Protein AF-A0A101X282-F1 (afdb_monomer_lite)

Structure (mmCIF, N/CA/C/O backbone):
data_AF-A0A101X282-F1
#
_entry.id   AF-A0A101X282-F1
#
loop_
_atom_site.group_PDB
_atom_site.id
_atom_site.type_symbol
_atom_site.label_atom_id
_atom_site.label_alt_id
_atom_site.label_comp_id
_atom_site.label_asym_id
_atom_site.label_entity_id
_atom_site.label_seq_id
_atom_site.pdbx_PDB_ins_code
_atom_site.Cartn_x
_atom_site.Cartn_y
_atom_site.Cartn_z
_atom_site.occupancy
_atom_site.B_iso_or_equiv
_atom_site.auth_seq_id
_atom_site.auth_comp_id
_atom_site.auth_asym_id
_atom_site.auth_atom_id
_atom_site.pdbx_PDB_model_num
ATOM 1 N N . MET A 1 1 ? 17.216 12.794 26.578 1.00 51.62 1 MET A N 1
ATOM 2 C CA . MET A 1 1 ? 15.853 12.254 26.367 1.00 51.62 1 MET A CA 1
ATOM 3 C C . MET A 1 1 ? 16.011 10.949 25.602 1.00 51.62 1 MET A C 1
ATOM 5 O O . MET A 1 1 ? 16.475 10.995 24.474 1.00 51.62 1 MET A O 1
ATOM 9 N N . ALA A 1 2 ? 15.791 9.799 26.245 1.00 54.38 2 ALA A N 1
ATOM 10 C CA . ALA A 1 2 ? 16.126 8.506 25.647 1.00 54.38 2 ALA A CA 1
ATOM 11 C C . ALA A 1 2 ? 15.172 8.160 24.478 1.00 54.38 2 ALA A C 1
ATOM 13 O O . ALA A 1 2 ? 13.957 8.343 24.625 1.00 54.38 2 ALA A O 1
ATOM 14 N N . PRO A 1 3 ? 15.689 7.687 23.327 1.00 63.84 3 PRO A N 1
ATOM 15 C CA . PRO A 1 3 ? 14.919 7.496 22.087 1.00 63.84 3 PRO A CA 1
ATOM 16 C C . PRO A 1 3 ? 13.754 6.502 22.239 1.00 63.84 3 PRO A C 1
ATOM 18 O O . PRO A 1 3 ? 12.698 6.668 21.631 1.00 63.84 3 PRO A O 1
ATOM 21 N N . GLU A 1 4 ? 13.894 5.530 23.135 1.00 68.94 4 GLU A N 1
ATOM 22 C CA . GLU A 1 4 ? 12.875 4.536 23.494 1.00 68.94 4 GLU A CA 1
ATOM 23 C C . GLU A 1 4 ? 11.551 5.142 23.996 1.00 68.94 4 GLU A C 1
ATOM 25 O O . GLU A 1 4 ? 10.466 4.683 23.624 1.00 68.94 4 GLU A O 1
ATOM 30 N N . ARG A 1 5 ? 11.607 6.239 24.765 1.00 70.94 5 ARG A N 1
ATOM 31 C CA . ARG A 1 5 ? 10.399 6.922 25.261 1.00 70.94 5 ARG A CA 1
ATOM 32 C C . ARG A 1 5 ? 9.626 7.614 24.138 1.00 70.94 5 ARG A C 1
ATOM 34 O O . ARG A 1 5 ? 8.406 7.754 24.230 1.00 70.94 5 ARG A O 1
ATOM 41 N N . MET A 1 6 ? 10.314 8.057 23.087 1.00 68.06 6 MET A N 1
ATOM 42 C CA . MET A 1 6 ? 9.691 8.716 21.938 1.00 68.06 6 MET A CA 1
ATOM 43 C C . MET A 1 6 ? 8.990 7.702 21.030 1.00 68.06 6 MET A C 1
ATOM 45 O O . MET A 1 6 ? 7.848 7.932 20.634 1.00 68.06 6 MET A O 1
ATOM 49 N N . VAL A 1 7 ? 9.616 6.549 20.780 1.00 75.69 7 VAL A N 1
ATOM 50 C CA . VAL A 1 7 ? 9.016 5.464 19.985 1.00 75.69 7 VAL A CA 1
ATOM 51 C C . VAL A 1 7 ? 7.728 4.957 20.631 1.00 75.69 7 VAL A C 1
ATOM 53 O O . VAL A 1 7 ? 6.703 4.866 19.956 1.00 75.69 7 VAL A O 1
ATOM 56 N N . MET A 1 8 ? 7.738 4.720 21.948 1.00 76.69 8 MET A N 1
ATOM 57 C CA . MET A 1 8 ? 6.538 4.292 22.680 1.00 76.69 8 MET A CA 1
ATOM 58 C C . MET A 1 8 ? 5.398 5.314 22.592 1.00 76.69 8 MET A C 1
ATOM 60 O O . MET A 1 8 ? 4.239 4.931 22.448 1.00 76.69 8 MET A O 1
ATOM 64 N N . ARG A 1 9 ? 5.706 6.619 22.609 1.00 78.81 9 ARG A N 1
ATOM 65 C CA . ARG A 1 9 ? 4.703 7.684 22.429 1.00 78.81 9 ARG A CA 1
ATOM 66 C C . ARG A 1 9 ? 4.095 7.693 21.028 1.00 78.81 9 ARG A C 1
ATOM 68 O O . ARG A 1 9 ? 2.879 7.849 20.903 1.00 78.81 9 ARG A O 1
ATOM 75 N N . ILE A 1 10 ? 4.917 7.5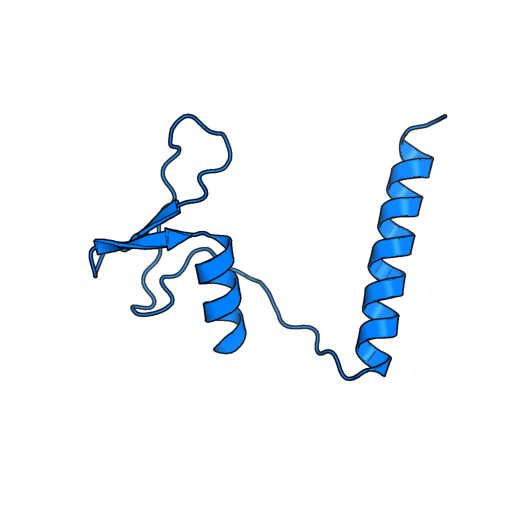15 19.994 1.00 77.06 10 ILE A N 1
ATOM 76 C CA . ILE A 1 10 ? 4.457 7.449 18.599 1.00 77.06 10 ILE A CA 1
ATOM 77 C C . ILE A 1 10 ? 3.543 6.232 18.417 1.00 77.06 10 ILE A C 1
ATOM 79 O O . ILE A 1 10 ? 2.433 6.374 17.904 1.00 77.06 10 ILE A O 1
ATOM 83 N N . TYR A 1 11 ? 3.958 5.070 18.932 1.00 80.19 11 TYR A N 1
ATOM 84 C CA . TYR A 1 11 ? 3.139 3.858 18.955 1.00 80.19 11 TYR A CA 1
ATOM 85 C C . TYR A 1 11 ? 1.803 4.095 19.665 1.00 80.19 11 TYR A C 1
ATOM 87 O O . TYR A 1 11 ? 0.739 3.890 19.083 1.00 80.19 11 TYR A O 1
ATOM 95 N N . HIS A 1 12 ? 1.831 4.587 20.904 1.00 79.31 12 HIS A N 1
ATOM 96 C CA . HIS A 1 12 ? 0.616 4.759 21.697 1.00 79.31 12 HIS A CA 1
ATOM 97 C C . HIS A 1 12 ? -0.379 5.725 21.036 1.00 79.31 12 HIS A C 1
ATOM 99 O O . HIS A 1 12 ? -1.580 5.451 20.991 1.00 79.31 12 HIS A O 1
ATOM 105 N N . THR A 1 13 ? 0.119 6.823 20.461 1.00 76.06 13 THR A N 1
ATOM 106 C CA . THR A 1 13 ? -0.709 7.801 19.738 1.00 76.06 13 THR A CA 1
ATOM 107 C C . THR A 1 13 ? -1.340 7.179 18.491 1.00 76.06 13 THR A C 1
ATOM 109 O O . THR A 1 13 ? -2.553 7.272 18.316 1.00 76.06 13 THR A O 1
ATOM 112 N N . ALA A 1 14 ? -0.557 6.478 17.663 1.00 77.62 14 ALA A N 1
ATOM 113 C CA . ALA A 1 14 ? -1.049 5.856 16.432 1.00 77.62 14 ALA A CA 1
ATOM 114 C C . ALA A 1 14 ? -2.134 4.794 16.697 1.00 77.62 14 ALA A C 1
ATOM 116 O O . ALA A 1 14 ? -3.186 4.799 16.055 1.00 77.62 14 ALA A O 1
ATOM 117 N N . PHE A 1 15 ? -1.923 3.917 17.685 1.00 77.75 15 PHE A N 1
ATOM 118 C CA . PHE A 1 15 ? -2.891 2.868 18.023 1.00 77.75 15 PHE A CA 1
ATOM 119 C C . PHE A 1 15 ? -4.163 3.409 18.678 1.00 77.75 15 PHE A C 1
ATOM 121 O O . PHE A 1 15 ? -5.251 2.887 18.428 1.00 77.75 15 PHE A O 1
ATOM 128 N N . THR A 1 16 ? -4.058 4.471 19.478 1.00 82.19 16 THR A N 1
ATOM 129 C CA . THR A 1 16 ? -5.237 5.118 20.074 1.00 82.19 16 THR A CA 1
ATOM 130 C C . THR A 1 16 ? -6.127 5.735 18.995 1.00 82.19 16 THR A C 1
ATOM 132 O O . THR A 1 16 ? -7.346 5.559 19.029 1.00 82.19 16 THR A O 1
ATOM 135 N N . SER A 1 17 ? -5.531 6.380 17.990 1.00 78.38 17 SER A N 1
ATOM 136 C CA . SER A 1 17 ? -6.262 6.939 16.847 1.00 78.38 17 SER A CA 1
ATOM 137 C C . SER A 1 17 ? -6.985 5.862 16.034 1.00 78.38 17 SER A C 1
ATOM 139 O O . SER A 1 17 ? -8.143 6.050 15.669 1.00 78.38 17 SER A O 1
ATOM 141 N N . MET A 1 18 ? -6.355 4.701 15.814 1.00 81.50 18 MET A N 1
ATOM 142 C CA . MET A 1 18 ? -6.999 3.568 15.130 1.00 81.50 18 MET A CA 1
ATOM 143 C C . MET A 1 18 ? -8.193 3.004 15.913 1.00 81.50 18 MET A C 1
ATOM 145 O O . MET A 1 18 ? -9.199 2.631 15.312 1.00 81.50 18 MET A O 1
ATOM 149 N N . LYS A 1 19 ? -8.119 2.964 17.252 1.00 82.50 19 LYS A N 1
ATOM 150 C CA . LYS A 1 19 ? -9.252 2.545 18.095 1.00 82.50 19 LYS A CA 1
ATOM 151 C C . LYS A 1 19 ? -10.427 3.514 17.982 1.00 82.50 19 LYS A C 1
ATOM 153 O O . LYS A 1 19 ? -11.541 3.057 17.755 1.00 82.50 19 LYS A O 1
ATOM 158 N N . LYS A 1 20 ? -10.167 4.824 18.055 1.00 84.50 20 LYS A N 1
ATOM 159 C CA . LYS A 1 20 ? -11.201 5.856 17.866 1.00 84.50 20 LYS A CA 1
ATOM 160 C C . LYS A 1 20 ? -11.832 5.791 16.482 1.00 84.50 20 LYS A C 1
ATOM 162 O O . LYS A 1 20 ? -13.038 5.917 16.356 1.00 84.50 20 LYS A O 1
ATOM 167 N N . ALA A 1 21 ? -11.045 5.533 15.439 1.00 84.25 21 ALA A N 1
ATOM 168 C CA . ALA A 1 21 ? -11.567 5.412 14.080 1.00 84.25 21 ALA A CA 1
ATOM 169 C C . ALA A 1 21 ? -12.658 4.323 13.963 1.00 84.25 21 ALA A C 1
ATOM 171 O O . ALA A 1 21 ? -13.643 4.524 13.255 1.00 84.25 21 ALA A O 1
ATOM 172 N N . ARG A 1 22 ? -12.549 3.216 14.717 1.00 83.06 22 ARG A N 1
ATOM 173 C CA . ARG A 1 22 ? -13.595 2.174 14.758 1.00 83.06 22 ARG A CA 1
ATOM 174 C C . ARG A 1 22 ? -14.922 2.682 15.327 1.00 83.06 22 ARG A C 1
ATOM 176 O O . ARG A 1 22 ? -15.963 2.205 14.891 1.00 83.06 22 ARG A O 1
ATOM 183 N N . GLU A 1 23 ? -14.899 3.642 16.251 1.00 89.06 23 GLU A N 1
ATOM 184 C CA . GLU A 1 23 ? -16.114 4.266 16.808 1.00 89.06 23 GLU A CA 1
ATOM 185 C C . GLU A 1 23 ? -16.880 5.054 15.734 1.00 89.06 23 GLU A C 1
ATOM 187 O O . GLU A 1 23 ? -18.105 5.099 15.754 1.00 89.06 23 GLU A O 1
ATOM 192 N N . TYR A 1 24 ? -16.167 5.599 14.746 1.00 88.75 24 TYR A N 1
ATOM 193 C CA . TYR A 1 24 ? -16.741 6.285 13.584 1.00 88.75 24 TYR A CA 1
ATOM 194 C C . TYR A 1 24 ? -17.041 5.341 12.405 1.00 88.75 24 TYR A C 1
ATOM 196 O O . TYR A 1 24 ? -17.270 5.803 11.289 1.00 88.75 24 TYR A O 1
ATOM 204 N N . GLY A 1 25 ? -17.012 4.019 12.617 1.00 87.06 25 GLY A N 1
ATOM 205 C CA . GLY A 1 25 ? -17.292 3.028 11.573 1.00 87.06 25 GLY A CA 1
ATOM 206 C C . GLY A 1 25 ? -16.151 2.807 10.574 1.00 87.06 25 GLY A C 1
ATOM 207 O O . GLY A 1 25 ? -16.365 2.192 9.531 1.00 87.06 25 GLY A O 1
ATOM 208 N N . VAL A 1 26 ? -14.931 3.276 10.867 1.00 85.62 26 VAL A N 1
ATOM 209 C CA . VAL A 1 26 ? -13.765 3.000 10.016 1.00 85.62 26 VAL A CA 1
ATOM 210 C C . VAL A 1 26 ? -13.369 1.531 10.153 1.00 85.62 26 VAL A C 1
ATOM 212 O O . VAL A 1 26 ? -13.079 1.038 11.247 1.00 85.62 26 VAL A O 1
ATOM 215 N N . ILE A 1 27 ? -13.334 0.836 9.018 1.00 83.25 27 ILE A N 1
ATOM 216 C CA . ILE A 1 27 ? -12.980 -0.581 8.931 1.00 83.25 27 ILE A CA 1
ATOM 217 C C . ILE A 1 27 ? -11.470 -0.771 8.758 1.00 83.25 27 ILE A C 1
ATOM 219 O O . ILE A 1 27 ? -10.800 -0.019 8.050 1.00 83.25 27 ILE A O 1
ATOM 223 N N . LEU A 1 28 ? -10.929 -1.806 9.401 1.00 81.81 28 LEU A N 1
ATOM 224 C CA . LEU A 1 28 ? -9.563 -2.257 9.155 1.00 81.81 28 LEU A CA 1
ATOM 225 C C . LEU A 1 28 ? -9.567 -3.164 7.925 1.00 81.81 28 LEU A C 1
ATOM 227 O O . LEU A 1 28 ? -10.206 -4.213 7.929 1.00 81.81 28 LEU A O 1
ATOM 231 N N . VAL A 1 29 ? -8.838 -2.756 6.892 1.00 79.25 29 VAL A N 1
ATOM 232 C CA . VAL A 1 29 ? -8.625 -3.536 5.667 1.00 79.25 29 VAL A CA 1
ATOM 233 C C . VAL A 1 29 ? -7.240 -4.168 5.693 1.00 79.25 29 VAL A C 1
ATOM 235 O O . VAL A 1 29 ? -6.307 -3.597 6.257 1.00 79.25 29 VAL A O 1
ATOM 238 N N . ASN A 1 30 ? -7.090 -5.350 5.096 1.00 80.50 30 ASN A N 1
ATOM 239 C CA . ASN A 1 30 ? -5.794 -6.015 4.992 1.00 80.50 30 ASN A CA 1
ATOM 240 C C . ASN A 1 30 ? -4.949 -5.346 3.888 1.00 80.50 30 ASN A C 1
ATOM 242 O O . ASN A 1 30 ? -5.293 -5.472 2.716 1.00 80.50 30 ASN A O 1
ATOM 246 N N . PRO A 1 31 ? -3.828 -4.672 4.206 1.00 77.62 31 PRO A N 1
ATOM 247 C CA . PRO A 1 31 ? -3.043 -3.941 3.213 1.00 77.62 31 PRO A CA 1
ATOM 248 C C . PRO A 1 31 ? -2.020 -4.814 2.473 1.00 77.62 31 PRO A C 1
ATOM 250 O O . PRO A 1 31 ? -1.111 -4.294 1.824 1.00 77.62 31 PRO A O 1
ATOM 253 N N . ARG A 1 32 ? -2.089 -6.141 2.603 1.00 78.31 32 ARG A N 1
ATOM 254 C CA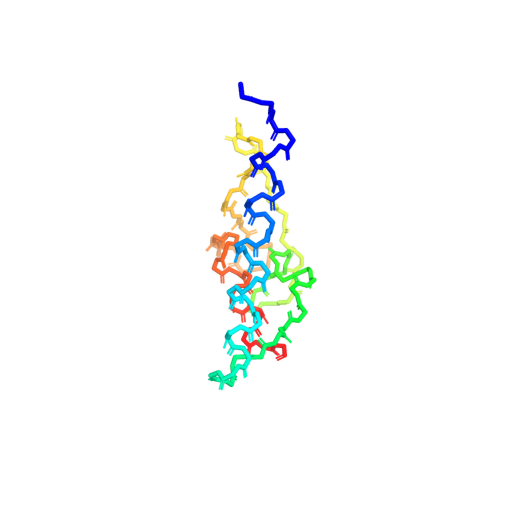 . ARG A 1 32 ? -1.051 -7.033 2.084 1.00 78.31 32 ARG A CA 1
ATOM 255 C C . ARG A 1 32 ? -0.997 -6.990 0.552 1.00 78.31 32 ARG A C 1
ATOM 257 O O . ARG A 1 32 ? -1.996 -7.219 -0.110 1.00 78.31 32 ARG A O 1
ATOM 264 N N . LEU A 1 33 ? 0.202 -6.736 0.012 1.00 72.00 33 LEU A N 1
ATOM 265 C CA . LEU A 1 33 ? 0.536 -6.773 -1.426 1.00 72.00 33 LEU A CA 1
ATOM 266 C C . LEU A 1 33 ? -0.240 -5.790 -2.326 1.00 72.00 33 LEU A C 1
ATOM 268 O O . LEU A 1 33 ? -0.106 -5.829 -3.547 1.00 72.00 33 LEU A O 1
ATOM 272 N N . THR A 1 34 ? -0.955 -4.825 -1.746 1.00 82.38 34 THR A N 1
ATOM 273 C CA . THR A 1 34 ? -1.763 -3.858 -2.507 1.00 82.38 34 THR A CA 1
ATOM 274 C C . THR A 1 34 ? -0.924 -2.892 -3.339 1.00 82.38 34 THR A C 1
ATOM 276 O O . THR A 1 34 ? -1.412 -2.336 -4.315 1.00 82.38 34 THR A O 1
ATOM 279 N N . SER A 1 35 ? 0.352 -2.697 -3.012 1.00 82.69 35 SER A N 1
ATOM 280 C CA . SER A 1 35 ? 1.242 -1.798 -3.754 1.00 82.69 35 SER A CA 1
ATOM 281 C C . SER A 1 35 ? 1.936 -2.455 -4.948 1.00 82.69 35 SER A C 1
ATOM 283 O O . SER A 1 35 ? 2.462 -1.753 -5.814 1.00 82.69 35 SER A O 1
ATOM 285 N N . THR A 1 36 ? 1.962 -3.789 -4.992 1.00 86.56 36 THR A N 1
ATOM 286 C CA . THR A 1 36 ? 2.769 -4.569 -5.941 1.00 86.56 36 THR A CA 1
ATOM 287 C C . THR A 1 36 ? 1.998 -5.034 -7.163 1.00 86.56 36 THR A C 1
ATOM 289 O O . THR A 1 36 ? 2.602 -5.615 -8.056 1.00 86.56 36 THR A O 1
ATOM 292 N N . GLU A 1 37 ? 0.695 -4.787 -7.228 1.00 89.06 37 GLU A N 1
ATOM 293 C CA . GLU A 1 37 ? -0.159 -5.211 -8.334 1.00 89.06 37 GLU A CA 1
ATOM 294 C C . GLU A 1 37 ? -0.721 -4.009 -9.083 1.00 89.06 37 GLU A C 1
ATOM 296 O O . GLU A 1 37 ? -1.079 -2.982 -8.501 1.00 89.06 37 GLU A O 1
ATOM 301 N N . CYS A 1 38 ? -0.801 -4.132 -10.403 1.00 88.50 38 CYS A N 1
ATOM 302 C CA . CYS A 1 38 ? -1.419 -3.122 -11.234 1.00 88.50 38 CYS A CA 1
ATOM 303 C C . CYS A 1 38 ? -2.922 -3.094 -10.962 1.00 88.50 38 CYS A C 1
ATOM 305 O O . CYS A 1 38 ? -3.586 -4.102 -11.197 1.00 88.50 38 CYS A O 1
ATOM 307 N N . PRO A 1 39 ? -3.487 -1.941 -10.575 1.00 87.56 39 PRO A N 1
ATOM 308 C CA . PRO A 1 39 ? -4.904 -1.859 -10.266 1.00 87.56 39 PRO A CA 1
ATOM 309 C C . PRO A 1 39 ? -5.824 -2.177 -11.438 1.00 87.56 39 PRO A C 1
ATOM 311 O O . PRO A 1 39 ? -6.969 -2.540 -11.213 1.00 87.56 39 PRO A O 1
ATOM 314 N N . ILE A 1 40 ? -5.368 -2.038 -12.682 1.00 88.81 40 ILE A N 1
ATOM 315 C CA . ILE A 1 40 ? -6.206 -2.284 -13.864 1.00 88.81 40 ILE A CA 1
ATOM 316 C C . ILE A 1 40 ? -6.047 -3.716 -14.363 1.00 88.81 40 ILE A C 1
ATOM 318 O O . ILE A 1 40 ? -7.040 -4.389 -14.609 1.00 88.81 40 ILE A O 1
ATOM 322 N N . HIS A 1 41 ? -4.804 -4.181 -14.476 1.00 90.06 41 HIS A N 1
ATOM 323 C CA . HIS A 1 41 ? -4.476 -5.441 -15.145 1.00 90.06 41 HIS A CA 1
ATOM 324 C C . HIS A 1 41 ? -4.228 -6.612 -14.180 1.00 90.06 41 HIS A C 1
ATOM 326 O O . HIS A 1 41 ? -4.055 -7.736 -14.635 1.00 90.06 41 HIS A O 1
ATOM 332 N N . GLY A 1 42 ? -4.116 -6.367 -12.869 1.00 87.50 42 GLY A N 1
ATOM 333 C CA . GLY A 1 42 ? -3.810 -7.400 -11.866 1.00 87.50 42 GLY A CA 1
ATOM 334 C C . GLY A 1 42 ? -2.396 -7.988 -11.958 1.00 87.50 42 GLY A C 1
ATOM 335 O O . GLY A 1 42 ? -2.057 -8.921 -11.242 1.00 87.50 42 GLY A O 1
ATOM 336 N N . VAL A 1 43 ? -1.544 -7.462 -12.841 1.00 90.25 43 VAL A N 1
ATOM 337 C CA . VAL A 1 43 ? -0.172 -7.950 -13.019 1.00 90.25 43 VAL A CA 1
ATOM 338 C C . VAL A 1 43 ? 0.771 -7.366 -11.976 1.00 90.25 43 VAL A C 1
ATOM 340 O O . VAL A 1 43 ? 0.649 -6.197 -11.599 1.00 90.25 43 VAL A O 1
ATOM 343 N N . LYS A 1 44 ? 1.769 -8.150 -11.562 1.00 88.75 44 LYS A N 1
ATOM 344 C CA . LYS A 1 44 ? 2.819 -7.684 -10.655 1.00 88.75 44 LYS A CA 1
ATOM 345 C C . LYS A 1 44 ? 3.600 -6.534 -11.291 1.00 88.75 44 LYS A C 1
ATOM 347 O O . LYS A 1 44 ? 4.111 -6.659 -12.404 1.00 88.75 44 LYS A O 1
ATOM 352 N N . ILE A 1 45 ? 3.724 -5.429 -10.568 1.00 87.31 45 ILE A N 1
ATOM 353 C CA . ILE A 1 45 ? 4.545 -4.294 -10.958 1.00 87.31 45 I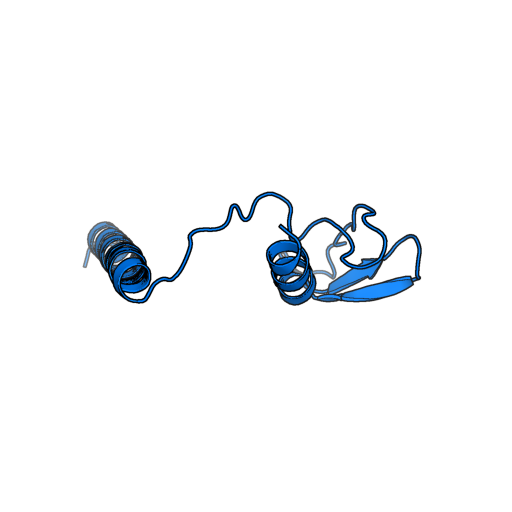LE A CA 1
ATOM 354 C C . ILE A 1 45 ? 5.875 -4.344 -10.209 1.00 87.31 45 ILE A C 1
ATOM 356 O O . ILE A 1 45 ? 5.918 -4.528 -8.991 1.00 87.31 45 ILE A O 1
ATOM 360 N N . ASN A 1 46 ? 6.968 -4.159 -10.948 1.00 83.50 46 ASN A N 1
ATOM 361 C CA . ASN A 1 46 ? 8.301 -4.045 -10.381 1.00 83.50 46 ASN A CA 1
ATOM 362 C C . ASN A 1 46 ? 8.705 -2.566 -10.299 1.00 83.50 46 ASN A C 1
ATOM 364 O O . ASN A 1 46 ? 8.793 -1.889 -11.324 1.00 83.50 46 ASN A O 1
ATOM 368 N N . TYR A 1 47 ? 8.944 -2.066 -9.088 1.00 82.25 47 TYR A N 1
ATOM 369 C CA . TYR A 1 47 ? 9.461 -0.713 -8.878 1.00 82.25 47 TYR A CA 1
ATOM 370 C C . TYR A 1 47 ? 10.981 -0.772 -8.975 1.00 82.25 47 TYR A C 1
ATOM 372 O O . TYR A 1 47 ? 11.645 -1.209 -8.034 1.00 82.25 47 TYR A O 1
ATOM 380 N N . GLN A 1 48 ? 11.521 -0.383 -10.127 1.00 75.94 48 GLN A N 1
ATOM 381 C CA . GLN A 1 48 ? 12.965 -0.335 -10.324 1.00 75.94 48 GLN A CA 1
ATOM 382 C C . GLN A 1 48 ? 13.559 0.831 -9.527 1.00 75.94 48 GLN A C 1
ATOM 384 O O . GLN A 1 48 ? 12.925 1.878 -9.437 1.00 75.94 48 GLN A O 1
ATOM 389 N N . PRO A 1 49 ? 14.730 0.662 -8.899 1.00 72.50 49 PRO A N 1
ATOM 390 C CA . PRO A 1 49 ? 15.365 1.732 -8.145 1.00 72.50 49 PRO A CA 1
ATOM 391 C C . PRO A 1 49 ? 15.880 2.832 -9.085 1.00 72.50 49 PRO A C 1
ATOM 393 O O . PRO A 1 49 ? 16.885 2.657 -9.764 1.00 72.50 49 PRO A O 1
ATOM 396 N N . ASP A 1 50 ? 15.230 3.996 -9.064 1.00 67.81 50 ASP A N 1
ATOM 397 C CA . ASP A 1 50 ? 15.596 5.177 -9.867 1.00 67.81 50 ASP A CA 1
ATOM 398 C C . ASP A 1 50 ? 16.772 5.974 -9.250 1.00 67.81 50 ASP A C 1
ATOM 400 O O . ASP A 1 50 ? 16.768 7.202 -9.224 1.00 67.81 50 ASP A O 1
ATOM 404 N N . GLY A 1 51 ? 17.745 5.291 -8.633 1.00 68.12 51 GLY A N 1
ATOM 405 C CA . GLY A 1 51 ? 18.801 5.925 -7.824 1.00 68.12 51 GLY A CA 1
ATOM 406 C C . GLY A 1 51 ? 18.350 6.368 -6.422 1.00 68.12 51 GLY A C 1
ATOM 407 O O . GLY A 1 51 ? 19.132 6.937 -5.665 1.00 68.12 51 GLY A O 1
ATOM 408 N N . SER A 1 52 ? 17.102 6.069 -6.047 1.00 65.69 52 SER A N 1
ATOM 409 C CA . SER A 1 52 ? 16.571 6.237 -4.691 1.00 65.69 52 SER A CA 1
ATOM 410 C C . SER A 1 52 ? 16.295 4.879 -4.040 1.00 65.69 52 SER A C 1
ATOM 412 O O . SER A 1 52 ? 15.894 3.925 -4.705 1.00 65.69 52 SER A O 1
ATOM 414 N N . ASN A 1 53 ? 16.443 4.791 -2.715 1.00 68.69 53 ASN A N 1
ATOM 415 C CA . ASN A 1 53 ? 16.176 3.557 -1.959 1.00 68.69 53 ASN A CA 1
ATOM 416 C C . ASN A 1 53 ? 14.685 3.167 -1.905 1.00 68.69 53 ASN A C 1
ATOM 418 O O . ASN A 1 53 ? 14.337 2.118 -1.366 1.00 68.69 53 ASN A O 1
ATOM 422 N N . ALA A 1 54 ? 13.785 4.008 -2.420 1.00 69.12 54 ALA A N 1
ATOM 423 C CA . ALA A 1 54 ? 12.345 3.792 -2.350 1.00 69.12 54 ALA A CA 1
ATOM 424 C C . ALA A 1 54 ? 11.648 4.311 -3.620 1.00 69.12 54 ALA A C 1
ATOM 426 O O . ALA A 1 54 ? 10.971 5.341 -3.558 1.00 69.12 54 ALA A O 1
ATOM 427 N N . PRO A 1 55 ? 11.780 3.608 -4.760 1.00 80.12 55 PRO A N 1
ATOM 428 C CA . PRO A 1 55 ? 11.164 4.023 -6.015 1.00 80.12 55 PRO A CA 1
ATOM 429 C C . PRO A 1 55 ? 9.644 4.118 -5.885 1.00 80.12 55 PRO A C 1
ATOM 431 O O . PRO A 1 55 ? 8.958 3.159 -5.508 1.00 80.12 55 PRO A O 1
ATOM 434 N N . ARG A 1 56 ? 9.121 5.314 -6.154 1.00 85.38 56 ARG A N 1
ATOM 435 C CA . ARG A 1 56 ? 7.718 5.671 -5.914 1.00 85.38 56 ARG A CA 1
ATOM 436 C C . ARG A 1 56 ? 6.834 5.481 -7.132 1.00 85.38 56 ARG A C 1
ATOM 438 O O . ARG A 1 56 ? 5.627 5.341 -6.966 1.00 85.38 56 ARG A O 1
ATOM 445 N N . VAL A 1 57 ? 7.410 5.450 -8.327 1.00 87.75 57 VAL A N 1
ATOM 446 C CA . VAL A 1 57 ? 6.683 5.297 -9.586 1.00 87.75 57 VAL A CA 1
ATOM 447 C C . VAL A 1 57 ? 7.173 4.037 -10.282 1.00 87.75 57 VAL A C 1
ATOM 449 O O . VAL A 1 57 ? 8.330 3.653 -10.163 1.00 87.75 57 VAL A O 1
ATOM 452 N N . SER A 1 58 ? 6.271 3.346 -10.960 1.00 85.69 58 SER A N 1
ATOM 453 C CA . SER A 1 58 ? 6.605 2.180 -11.769 1.00 85.69 58 SER A CA 1
ATOM 454 C C . SER A 1 58 ? 5.738 2.126 -13.011 1.00 85.69 58 SER A C 1
ATOM 456 O O . SER A 1 58 ? 4.664 2.729 -13.067 1.00 85.69 58 SER A O 1
ATOM 458 N N . ARG A 1 59 ? 6.213 1.394 -14.015 1.00 89.06 59 ARG A N 1
ATOM 459 C CA . ARG A 1 59 ? 5.491 1.181 -15.263 1.00 89.06 59 ARG A CA 1
ATOM 460 C C . ARG A 1 59 ? 4.807 -0.180 -15.240 1.00 89.06 59 ARG A C 1
ATOM 462 O O . ARG A 1 59 ? 5.440 -1.187 -14.929 1.00 89.06 59 ARG A O 1
ATOM 469 N N . CYS A 1 60 ? 3.522 -0.217 -15.579 1.00 89.38 60 CYS A N 1
ATOM 470 C CA . CYS A 1 60 ? 2.799 -1.471 -15.750 1.00 89.38 60 CYS A CA 1
ATOM 471 C C . CYS A 1 60 ? 3.414 -2.268 -16.919 1.00 89.38 60 CYS A C 1
ATOM 473 O O . CYS A 1 60 ? 3.522 -1.714 -18.013 1.00 89.38 60 CYS A O 1
ATOM 475 N N . PRO A 1 61 ? 3.772 -3.553 -16.737 1.00 87.44 61 PRO A N 1
ATOM 476 C CA . PRO A 1 61 ? 4.369 -4.354 -17.807 1.00 87.44 61 PRO A CA 1
ATOM 477 C C . PRO A 1 61 ? 3.379 -4.727 -18.921 1.00 87.44 61 PRO A C 1
ATOM 479 O O . PRO A 1 61 ? 3.810 -5.013 -20.029 1.00 87.44 61 PRO A O 1
ATOM 482 N N . MET A 1 62 ? 2.070 -4.717 -18.644 1.00 89.50 62 MET A N 1
ATOM 483 C CA . MET A 1 62 ? 1.032 -5.067 -19.623 1.00 89.50 62 MET A CA 1
ATOM 484 C C . MET A 1 62 ? 0.539 -3.842 -20.406 1.00 89.50 62 MET A C 1
ATOM 486 O O . MET A 1 62 ? 0.570 -3.844 -21.629 1.00 89.50 62 MET A O 1
ATOM 490 N N . GLY A 1 63 ? 0.105 -2.786 -19.708 1.00 87.56 63 GLY A N 1
ATOM 491 C CA . GLY A 1 63 ? -0.472 -1.587 -20.336 1.00 87.56 63 GLY A CA 1
ATOM 492 C C . GLY A 1 63 ? 0.499 -0.420 -20.522 1.00 87.56 63 GLY A C 1
ATOM 493 O O . GLY A 1 63 ? 0.135 0.598 -21.098 1.00 87.56 63 GLY A O 1
ATOM 494 N N . GLY A 1 64 ? 1.723 -0.505 -19.993 1.00 87.69 64 GLY A N 1
ATOM 495 C CA . GLY A 1 64 ? 2.729 0.550 -20.133 1.00 87.69 64 GLY A CA 1
ATOM 496 C C . GLY A 1 64 ? 2.450 1.842 -19.353 1.00 87.69 64 GLY A C 1
ATOM 497 O O . GLY A 1 64 ? 3.248 2.771 -19.447 1.00 87.69 64 GLY A O 1
ATOM 498 N N . GLU A 1 65 ? 1.366 1.915 -18.584 1.00 88.69 65 GLU A N 1
ATOM 499 C CA . GLU A 1 65 ? 0.995 3.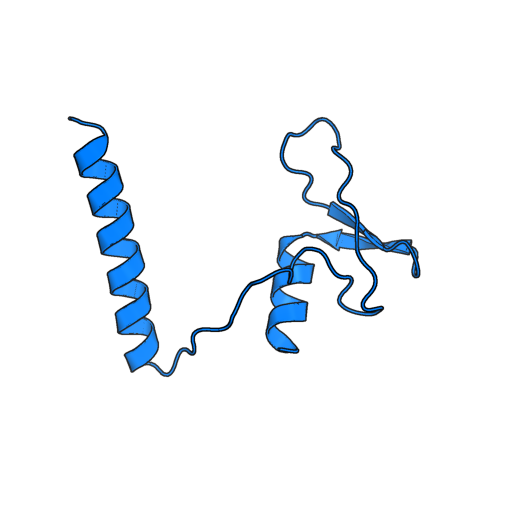086 -17.787 1.00 88.69 65 GLU A CA 1
ATOM 500 C C . GLU A 1 65 ? 1.930 3.297 -16.593 1.00 88.69 65 GLU A C 1
ATOM 502 O O . GLU A 1 65 ? 2.369 2.336 -15.955 1.00 88.69 65 GLU A O 1
ATOM 507 N N . LEU A 1 66 ? 2.165 4.557 -16.230 1.00 88.69 66 LEU A N 1
ATOM 508 C CA . LEU A 1 66 ? 2.902 4.913 -15.022 1.00 88.69 66 LEU A CA 1
ATOM 509 C C . LEU A 1 66 ? 1.971 4.959 -13.811 1.00 88.69 66 LEU A C 1
ATOM 511 O O . LEU A 1 66 ? 0.886 5.540 -13.857 1.00 88.69 66 LEU A O 1
ATOM 515 N N . ARG A 1 67 ? 2.405 4.355 -12.706 1.00 87.31 67 ARG A N 1
ATOM 516 C CA . ARG A 1 67 ? 1.637 4.272 -11.464 1.00 87.31 67 ARG A CA 1
ATOM 517 C C . ARG A 1 67 ? 2.507 4.634 -10.271 1.00 87.31 67 ARG A C 1
ATOM 519 O O . ARG A 1 67 ? 3.589 4.082 -10.081 1.00 87.31 67 ARG A O 1
ATOM 526 N N . HIS A 1 68 ? 1.998 5.550 -9.452 1.00 88.75 68 HIS A N 1
ATOM 527 C CA . HIS A 1 68 ? 2.570 5.841 -8.145 1.00 88.75 68 HIS A CA 1
ATOM 528 C C . HIS A 1 68 ? 2.195 4.736 -7.150 1.00 88.75 68 HIS A C 1
ATOM 530 O O . HIS A 1 68 ? 1.045 4.291 -7.123 1.00 88.75 68 HIS A O 1
ATOM 536 N N . ARG A 1 69 ? 3.141 4.331 -6.302 1.00 87.12 69 ARG A N 1
ATOM 537 C CA . ARG A 1 69 ? 3.001 3.214 -5.359 1.00 87.12 69 ARG A CA 1
ATOM 538 C C . ARG A 1 69 ? 1.802 3.377 -4.431 1.00 87.12 69 ARG A C 1
ATOM 540 O O . ARG A 1 69 ? 0.998 2.458 -4.283 1.00 87.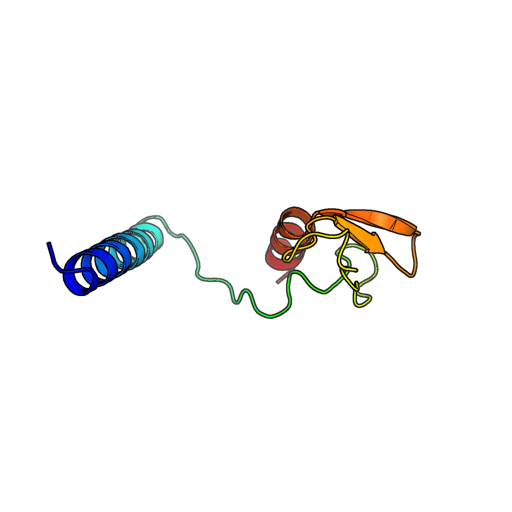12 69 ARG A O 1
ATOM 547 N N . ASP A 1 70 ? 1.644 4.566 -3.860 1.00 88.25 70 ASP A N 1
ATOM 548 C CA . ASP A 1 70 ? 0.549 4.844 -2.925 1.00 88.25 70 ASP A CA 1
ATOM 549 C C . ASP A 1 70 ? -0.810 4.903 -3.645 1.00 88.25 70 ASP A C 1
ATOM 551 O O . ASP A 1 70 ? -1.816 4.427 -3.124 1.00 88.25 70 ASP A O 1
ATOM 555 N N . ALA A 1 71 ? -0.834 5.389 -4.892 1.00 88.88 71 ALA A N 1
ATOM 556 C CA . ALA A 1 71 ? -2.050 5.430 -5.700 1.00 88.88 71 ALA A CA 1
ATOM 557 C C . ALA A 1 71 ? -2.512 4.020 -6.104 1.00 88.88 71 ALA A C 1
ATOM 559 O O . ALA A 1 71 ? -3.702 3.718 -6.026 1.00 88.88 71 ALA A O 1
ATOM 560 N N . ALA A 1 72 ? -1.578 3.141 -6.489 1.00 88.81 72 ALA A N 1
ATOM 561 C CA . ALA A 1 72 ? -1.873 1.734 -6.756 1.00 88.81 72 ALA A CA 1
ATOM 562 C C . ALA A 1 72 ? -2.410 1.027 -5.499 1.00 88.81 72 ALA A C 1
ATOM 564 O O . ALA A 1 72 ? -3.442 0.362 -5.565 1.00 88.81 72 ALA A O 1
ATOM 565 N N . SER A 1 73 ? -1.776 1.266 -4.345 1.00 88.19 73 SER A N 1
ATOM 566 C CA . SER A 1 73 ? -2.174 0.691 -3.051 1.00 88.19 73 SER A CA 1
ATOM 567 C C . SER A 1 73 ? -3.608 1.047 -2.668 1.00 88.19 73 SER A C 1
ATOM 569 O O . SER A 1 73 ? -4.401 0.159 -2.365 1.00 88.19 73 SER A O 1
ATOM 571 N N . LEU A 1 74 ? -3.965 2.335 -2.722 1.00 89.00 74 LEU A N 1
ATOM 572 C CA . LEU A 1 74 ? -5.315 2.800 -2.389 1.00 89.00 74 LEU A CA 1
ATOM 573 C C . LEU A 1 74 ? -6.367 2.255 -3.356 1.00 89.00 74 LEU A C 1
ATOM 575 O O . LEU A 1 74 ? -7.468 1.897 -2.940 1.00 89.00 74 LEU A O 1
ATOM 579 N N . HIS A 1 75 ? -6.031 2.166 -4.643 1.00 88.81 75 HIS A N 1
ATOM 580 C CA . HIS A 1 75 ? -6.953 1.623 -5.630 1.00 88.81 75 HIS A CA 1
ATOM 581 C C . HIS A 1 75 ? -7.219 0.130 -5.399 1.00 88.81 75 HIS A C 1
ATOM 583 O O . HIS A 1 75 ? -8.366 -0.303 -5.471 1.00 88.81 75 HIS A O 1
ATOM 589 N N . ASN A 1 76 ? -6.182 -0.643 -5.079 1.00 88.81 76 ASN A N 1
ATOM 590 C CA . ASN A 1 76 ? -6.316 -2.069 -4.791 1.00 88.81 76 ASN A CA 1
ATOM 591 C C . ASN A 1 76 ? -7.060 -2.325 -3.475 1.00 88.81 76 ASN A C 1
ATOM 593 O O . ASN A 1 76 ? -7.911 -3.208 -3.423 1.00 88.81 76 ASN A O 1
ATOM 597 N N . LEU A 1 77 ? -6.832 -1.494 -2.453 1.00 87.00 77 LEU A N 1
ATOM 598 C CA . LEU A 1 77 ? -7.595 -1.542 -1.202 1.00 87.00 77 LEU A CA 1
ATOM 599 C C . LEU A 1 77 ? -9.094 -1.302 -1.411 1.00 87.00 77 LEU A C 1
ATOM 601 O O . LEU A 1 77 ? -9.904 -1.932 -0.747 1.00 87.00 77 LEU A O 1
ATOM 605 N N . LYS A 1 78 ? -9.476 -0.427 -2.348 1.00 81.69 78 LYS A N 1
ATOM 606 C CA . LYS A 1 78 ? -10.890 -0.191 -2.682 1.00 81.69 78 LYS A CA 1
ATOM 607 C C . LYS A 1 78 ? -11.559 -1.407 -3.340 1.00 81.69 78 LYS A C 1
ATOM 609 O O . LYS A 1 78 ? -12.781 -1.503 -3.325 1.00 81.69 78 LYS A O 1
ATOM 614 N N . LYS A 1 79 ? -10.777 -2.295 -3.959 1.00 70.81 79 LYS A N 1
ATOM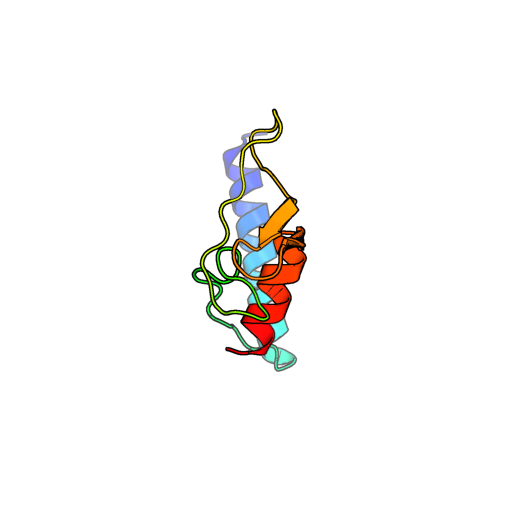 615 C CA . LYS A 1 79 ? -11.268 -3.521 -4.605 1.00 70.81 79 LYS A CA 1
ATOM 616 C C . LYS A 1 79 ? -11.322 -4.731 -3.666 1.00 70.81 79 LYS A C 1
ATOM 618 O O . LYS A 1 79 ? -11.844 -5.758 -4.086 1.00 70.81 79 LYS A O 1
ATOM 623 N N . SER A 1 80 ? -10.718 -4.623 -2.480 1.00 63.28 80 SER A N 1
ATOM 624 C CA . SER A 1 80 ? -10.578 -5.713 -1.504 1.00 63.28 80 SER A CA 1
ATOM 625 C C . SER A 1 80 ? -11.814 -5.892 -0.632 1.00 63.28 80 SER A C 1
ATOM 627 O O . SER A 1 80 ? -12.551 -4.899 -0.443 1.00 63.28 80 SER A O 1
#

Radius of gyration: 16.95 Å; chains: 1; bounding box: 36×20×47 Å

Sequence (80 aa):
MAPERMVMRIYHTAFTSMKKAREYGVILVNPRLTSTECPIHGVKINYQPDGSNAPRVSRCPMGGELRHRDAASLHNLKKS

pLDDT: mean 81.17, std 8.53, range [51.62, 90.25]

Secondary structure (DSSP, 8-state):
--HHHHHHHHHHHHHHHHHHHHHTTPPPP--TTTTSB-TTT-PBPP---SSSSS--EEE-TTT--EEEHHHHHHHHHHH-

Foldseek 3Di:
DDVVVVVVVVVVVVVVVVVVVVVVVDDDFDLPCQLQAALPPRDGWDQDCPVDPDRQWTADPPPRDIDGSVRSSVSSSVVD